Protein AF-Q2KKU0-F1 (afdb_monomer_lite)

Sequence (53 aa):
REIETDSEDVDMQAKLLLVAWQDREGTQATVESLVTALNAAGFSQIADSLNEA

InterPro domains:
  IPR000488 Death domain [PF00531] (2-52)
  IPR000488 Death domain [PS50017] (1-53)
  IPR011029 Death-like domain superfamily [G3DSA:1.10.533.10] (1-52)
  IPR011029 Death-like domain superfamily [SSF47986] (2-51)

Organism: Siniperca chuatsi (NCBI:txid119488)

Radius of gyration: 11.97 Å; chains: 1; bounding box: 23×28×29 Å

Structure (mmCIF, N/CA/C/O backbone):
data_AF-Q2KKU0-F1
#
_entry.id   AF-Q2KKU0-F1
#
loop_
_atom_site.group_PDB
_atom_site.id
_atom_site.type_symbol
_atom_site.label_atom_id
_atom_site.label_alt_id
_atom_site.label_comp_id
_atom_site.label_asym_id
_atom_site.label_entity_id
_atom_site.label_seq_id
_atom_site.pdbx_PDB_ins_code
_atom_site.Cartn_x
_atom_site.Cartn_y
_atom_site.Cartn_z
_atom_site.occupancy
_atom_site.B_iso_or_equiv
_atom_site.auth_seq_id
_atom_site.auth_comp_id
_atom_site.auth_asym_id
_atom_site.auth_atom_id
_atom_site.pdbx_PDB_model_num
ATOM 1 N N . ARG A 1 1 ? -3.928 -15.002 -8.956 1.00 45.47 1 ARG A N 1
ATOM 2 C CA . ARG A 1 1 ? -4.785 -14.165 -9.823 1.00 45.47 1 ARG A CA 1
ATOM 3 C C . ARG A 1 1 ? -3.903 -13.032 -10.300 1.00 45.47 1 ARG A C 1
ATOM 5 O O . ARG A 1 1 ? -3.582 -12.172 -9.493 1.00 45.47 1 ARG A O 1
ATOM 12 N N . GLU A 1 2 ? -3.418 -13.134 -11.529 1.00 53.06 2 GLU A N 1
ATOM 13 C CA . GLU A 1 2 ? -2.678 -12.072 -12.210 1.00 53.06 2 GLU A CA 1
ATOM 14 C C . GLU A 1 2 ? -3.705 -11.063 -12.730 1.00 53.06 2 GLU A C 1
ATOM 16 O O . GLU A 1 2 ? -4.746 -11.454 -13.257 1.00 53.06 2 GLU A O 1
ATOM 21 N N . ILE A 1 3 ? -3.470 -9.780 -12.473 1.00 53.75 3 ILE A N 1
ATOM 22 C CA . ILE A 1 3 ? -4.285 -8.686 -12.999 1.00 53.75 3 ILE A CA 1
ATOM 23 C C . ILE A 1 3 ? -3.628 -8.295 -14.325 1.00 53.75 3 ILE A C 1
ATOM 25 O O . ILE A 1 3 ? -2.835 -7.362 -14.379 1.00 53.75 3 ILE A O 1
ATOM 29 N N . GLU A 1 4 ? -3.888 -9.057 -15.384 1.00 54.75 4 GLU A N 1
ATOM 30 C CA . GLU A 1 4 ? -3.628 -8.580 -16.744 1.00 54.75 4 GLU A CA 1
ATOM 31 C C . GLU A 1 4 ? -4.750 -7.590 -17.069 1.00 54.75 4 GLU A C 1
ATOM 33 O O . GLU A 1 4 ? -5.916 -7.965 -17.191 1.00 54.75 4 GLU A O 1
ATOM 38 N N . THR A 1 5 ? -4.432 -6.297 -17.072 1.00 58.38 5 THR A N 1
ATOM 39 C CA . THR A 1 5 ? -5.391 -5.237 -17.399 1.00 58.38 5 THR A CA 1
ATOM 40 C C . THR A 1 5 ? -5.064 -4.710 -18.788 1.00 58.38 5 THR A C 1
ATOM 42 O O . THR A 1 5 ? -4.048 -4.050 -18.969 1.00 58.38 5 THR A O 1
ATOM 45 N N . ASP A 1 6 ? -5.949 -4.958 -19.757 1.00 62.12 6 ASP A N 1
ATOM 46 C CA . ASP A 1 6 ? -5.903 -4.444 -21.144 1.00 62.12 6 ASP A CA 1
ATOM 47 C C . ASP A 1 6 ? -6.045 -2.900 -21.248 1.00 62.12 6 ASP A C 1
ATOM 49 O O . ASP A 1 6 ? -6.435 -2.359 -22.280 1.00 62.12 6 ASP A O 1
ATOM 53 N N . SER A 1 7 ? -5.783 -2.159 -20.169 1.00 59.44 7 SER A N 1
ATOM 54 C CA . SER A 1 7 ? -5.919 -0.703 -20.090 1.00 59.44 7 SER A CA 1
ATOM 55 C C . SER A 1 7 ? -4.539 -0.063 -20.128 1.00 59.44 7 SER A C 1
ATOM 57 O O . SER A 1 7 ? -3.769 -0.270 -19.202 1.00 59.44 7 SER A O 1
ATOM 59 N N . GLU A 1 8 ? -4.229 0.754 -21.136 1.00 76.50 8 GLU A N 1
ATOM 60 C CA . GLU A 1 8 ? -2.968 1.523 -21.197 1.00 76.50 8 GLU A CA 1
ATOM 61 C C . GLU A 1 8 ? -2.909 2.669 -20.160 1.00 76.50 8 GLU A C 1
ATOM 63 O O . GLU A 1 8 ? -1.852 3.255 -19.932 1.00 76.50 8 GLU A O 1
ATOM 68 N N . ASP A 1 9 ? -4.038 2.990 -19.519 1.00 89.38 9 ASP A N 1
ATOM 69 C CA . ASP A 1 9 ? -4.140 4.022 -18.486 1.00 89.38 9 ASP A CA 1
ATOM 70 C C . ASP A 1 9 ? -3.629 3.507 -17.128 1.00 89.38 9 ASP A C 1
ATOM 72 O O . ASP A 1 9 ? -4.277 2.690 -16.464 1.00 89.38 9 ASP A O 1
ATOM 76 N N . VAL A 1 10 ? -2.462 4.012 -16.720 1.00 86.44 10 VAL A N 1
ATOM 77 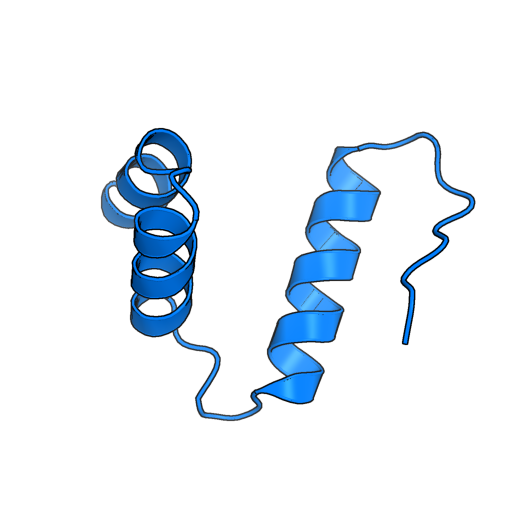C CA . VAL A 1 10 ? -1.773 3.662 -15.468 1.00 86.44 10 VAL A CA 1
ATOM 78 C C . VAL A 1 10 ? -2.589 4.048 -14.228 1.00 86.44 10 VAL A C 1
ATOM 80 O O . VAL A 1 10 ? -2.574 3.309 -13.242 1.00 86.44 10 VAL A O 1
ATOM 83 N N . ASP A 1 11 ? -3.355 5.140 -14.272 1.00 89.56 11 ASP A N 1
ATOM 84 C CA . ASP A 1 11 ? -4.193 5.562 -13.143 1.00 89.56 11 ASP A CA 1
ATOM 85 C C . ASP A 1 11 ? -5.376 4.603 -12.974 1.00 89.56 11 ASP A C 1
ATOM 87 O O . ASP A 1 11 ? -5.730 4.205 -11.857 1.00 89.56 11 ASP A O 1
ATOM 91 N N . MET A 1 12 ? -5.957 4.158 -14.092 1.00 90.69 12 MET A N 1
ATOM 92 C CA . MET A 1 12 ? -7.005 3.141 -14.077 1.00 90.69 12 MET A CA 1
ATOM 93 C C . MET A 1 12 ? -6.478 1.797 -13.558 1.00 90.69 12 MET A C 1
ATOM 95 O O . MET A 1 12 ? -7.146 1.150 -12.747 1.00 90.69 12 MET A O 1
ATOM 99 N N . GLN A 1 13 ? -5.270 1.388 -13.958 1.00 89.44 13 GLN A N 1
ATOM 100 C CA . GLN A 1 13 ? -4.629 0.175 -13.440 1.00 89.44 13 GLN A CA 1
ATOM 101 C C . GLN A 1 13 ? -4.384 0.260 -11.928 1.00 89.44 13 GLN A C 1
ATOM 103 O O . GLN A 1 13 ? -4.736 -0.667 -11.196 1.00 89.44 13 GLN A O 1
ATOM 108 N N . ALA A 1 14 ? -3.838 1.380 -11.443 1.00 90.00 14 ALA A N 1
ATOM 109 C CA . ALA A 1 14 ? -3.594 1.599 -10.020 1.00 90.00 14 ALA A CA 1
ATOM 110 C C . ALA A 1 14 ? -4.898 1.544 -9.209 1.00 90.00 14 ALA A C 1
ATOM 112 O O . ALA A 1 14 ? -4.964 0.896 -8.161 1.00 90.00 14 ALA A O 1
ATOM 113 N N . LYS A 1 15 ? -5.974 2.147 -9.728 1.00 92.44 15 LYS A N 1
ATOM 114 C CA . LYS A 1 15 ? -7.302 2.076 -9.113 1.00 92.44 15 LYS A CA 1
ATOM 115 C C . LYS A 1 15 ? -7.836 0.645 -9.058 1.00 92.44 15 LYS A C 1
ATOM 117 O O . LYS A 1 15 ? -8.313 0.220 -8.008 1.00 92.44 15 LYS A O 1
ATOM 122 N N . LEU A 1 16 ? -7.764 -0.104 -10.160 1.00 93.75 16 LEU A N 1
ATOM 123 C CA . LEU A 1 16 ? -8.232 -1.494 -10.208 1.00 93.75 16 LEU A CA 1
ATOM 124 C C . LEU A 1 16 ? -7.436 -2.401 -9.265 1.00 93.75 16 LEU A C 1
ATOM 126 O O . LEU A 1 16 ? -8.026 -3.257 -8.607 1.00 93.75 16 LEU A O 1
ATOM 130 N N . LEU A 1 17 ? -6.124 -2.184 -9.150 1.00 94.12 17 LEU A N 1
ATOM 131 C CA . LEU A 1 17 ? -5.276 -2.887 -8.191 1.00 94.12 17 LEU A CA 1
ATOM 132 C C . LEU A 1 17 ? -5.739 -2.637 -6.750 1.00 94.12 17 LEU A C 1
ATOM 134 O O . LEU A 1 17 ? -5.901 -3.593 -5.992 1.00 94.12 17 LEU A O 1
ATOM 138 N N . LEU A 1 18 ? -5.982 -1.375 -6.377 1.00 94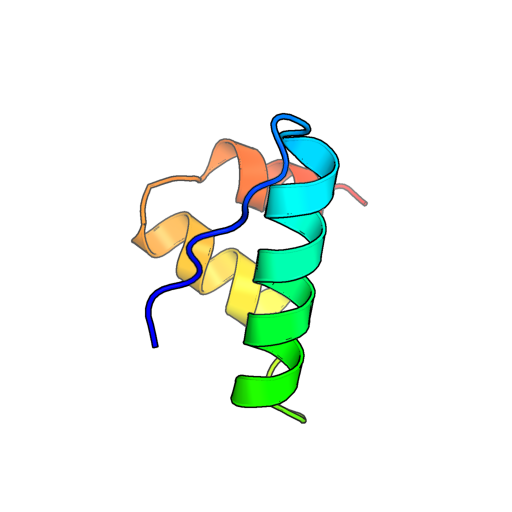.75 18 LEU A N 1
ATOM 139 C CA . LEU A 1 18 ? -6.440 -1.021 -5.030 1.00 94.75 18 LEU A CA 1
ATOM 140 C C . LEU A 1 18 ? -7.830 -1.590 -4.722 1.00 94.75 18 LEU A C 1
ATOM 142 O O . LEU A 1 18 ? -8.037 -2.096 -3.623 1.00 94.75 18 LEU A O 1
ATOM 146 N N . VAL A 1 19 ? -8.753 -1.581 -5.688 1.00 95.19 19 VAL A N 1
ATOM 147 C CA . VAL A 1 19 ? -10.077 -2.213 -5.537 1.00 95.19 19 VAL A CA 1
ATOM 148 C C . VAL A 1 19 ? -9.939 -3.721 -5.328 1.00 95.19 19 VAL A C 1
ATOM 150 O O . VAL A 1 19 ? -10.485 -4.262 -4.371 1.00 95.19 19 VAL A O 1
ATOM 153 N N . ALA A 1 20 ? -9.155 -4.404 -6.167 1.00 95.44 20 ALA A N 1
ATOM 154 C CA . ALA A 1 20 ? -8.939 -5.845 -6.039 1.00 95.44 20 ALA A CA 1
ATOM 155 C C . ALA A 1 20 ? -8.262 -6.221 -4.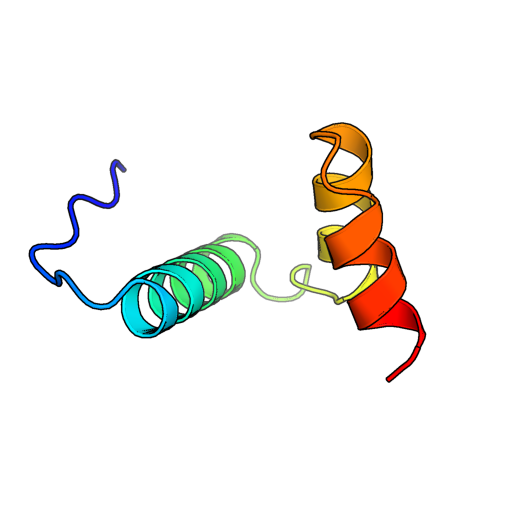709 1.00 95.44 20 ALA A C 1
ATOM 157 O O . ALA A 1 20 ? -8.543 -7.279 -4.141 1.00 95.44 20 ALA A O 1
ATOM 158 N N . TRP A 1 21 ? -7.372 -5.364 -4.207 1.00 95.56 21 TRP A N 1
ATOM 159 C CA . TRP A 1 21 ? -6.770 -5.511 -2.887 1.00 95.56 21 TRP A CA 1
ATOM 160 C C . TRP A 1 21 ? -7.800 -5.323 -1.761 1.00 95.56 21 TRP A C 1
ATOM 162 O O . TRP A 1 21 ? -7.877 -6.173 -0.876 1.00 95.56 21 TRP A O 1
ATOM 172 N N . GLN A 1 22 ? -8.642 -4.286 -1.822 1.00 96.25 22 GLN A N 1
ATOM 173 C CA . GLN A 1 22 ? -9.712 -4.057 -0.842 1.00 96.25 22 GLN A CA 1
ATOM 174 C C . GLN A 1 22 ? -10.709 -5.217 -0.790 1.00 96.25 22 GLN A C 1
ATOM 176 O O . GLN A 1 22 ? -11.043 -5.686 0.296 1.00 96.25 22 GLN A O 1
ATOM 181 N N . ASP A 1 23 ? -11.129 -5.732 -1.946 1.00 97.19 23 ASP A N 1
ATOM 182 C CA . ASP A 1 23 ? -12.031 -6.885 -2.033 1.00 97.19 23 ASP A CA 1
ATOM 183 C C . ASP A 1 23 ? -11.416 -8.149 -1.412 1.00 97.19 23 ASP A C 1
ATOM 185 O O . ASP A 1 23 ? -12.123 -8.984 -0.844 1.00 97.19 23 ASP A O 1
ATOM 189 N N . ARG A 1 24 ? -10.089 -8.300 -1.516 1.00 95.00 24 ARG A N 1
ATOM 190 C CA . ARG A 1 24 ? -9.351 -9.438 -0.960 1.00 95.00 24 ARG A CA 1
ATOM 191 C C . ARG A 1 24 ? -9.193 -9.347 0.559 1.00 95.00 24 ARG A C 1
ATOM 193 O O . ARG A 1 24 ? -9.372 -10.358 1.233 1.00 95.00 24 ARG A O 1
ATOM 200 N N . GLU A 1 25 ? -8.816 -8.183 1.078 1.00 94.69 25 GLU A N 1
ATOM 201 C CA . GLU A 1 25 ? -8.516 -7.983 2.505 1.00 94.69 25 GLU A CA 1
ATOM 202 C C . GLU A 1 25 ? -9.773 -7.655 3.337 1.00 94.69 25 GLU A C 1
ATOM 204 O O . GLU A 1 25 ? -9.799 -7.836 4.559 1.00 94.69 25 GLU A O 1
ATOM 209 N N . GLY A 1 26 ? -10.846 -7.193 2.690 1.00 96.00 26 GLY A N 1
ATOM 210 C CA . GLY A 1 26 ? -12.119 -6.879 3.329 1.00 96.00 26 GLY A CA 1
ATOM 211 C C . GLY A 1 26 ? -11.968 -5.817 4.419 1.00 96.00 26 GLY A C 1
ATOM 212 O O . GLY A 1 26 ? -11.441 -4.733 4.190 1.00 96.00 26 GLY A O 1
ATOM 213 N N . THR A 1 27 ? -12.416 -6.122 5.639 1.00 94.19 27 THR A N 1
ATOM 214 C CA . THR A 1 27 ? -12.354 -5.175 6.769 1.00 94.19 27 THR A CA 1
ATOM 215 C C . THR A 1 27 ? -10.934 -4.860 7.237 1.00 94.19 27 THR A C 1
ATOM 217 O O . THR A 1 27 ? -10.753 -3.903 7.985 1.00 94.19 27 THR A O 1
ATOM 220 N N . GLN A 1 28 ? -9.936 -5.646 6.823 1.00 94.38 28 GLN A N 1
ATOM 221 C CA . GLN A 1 28 ? -8.528 -5.389 7.128 1.00 94.38 28 GLN A CA 1
ATOM 222 C C . GLN A 1 28 ? -7.868 -4.429 6.130 1.00 94.38 28 GLN A C 1
ATOM 224 O O . GLN A 1 28 ? -6.743 -4.007 6.375 1.00 94.38 28 GLN A O 1
ATOM 229 N N . ALA A 1 29 ? -8.557 -4.046 5.047 1.00 95.81 29 ALA A N 1
ATOM 230 C CA . ALA A 1 29 ? -8.066 -3.114 4.035 1.00 95.81 29 ALA A CA 1
ATOM 231 C C . ALA A 1 29 ? -8.034 -1.659 4.549 1.00 95.81 29 ALA A C 1
ATOM 233 O O . ALA A 1 29 ? -8.774 -0.790 4.084 1.00 95.81 29 ALA A O 1
ATOM 234 N N . THR A 1 30 ? -7.197 -1.382 5.548 1.00 95.69 30 THR A N 1
ATOM 235 C CA . THR A 1 30 ? -7.041 -0.051 6.149 1.00 95.69 30 THR A CA 1
ATOM 236 C C . THR A 1 30 ? -5.895 0.719 5.501 1.00 95.69 30 THR A C 1
ATOM 238 O O . THR A 1 30 ? -4.954 0.123 4.972 1.00 95.69 30 THR A O 1
ATOM 241 N N . VAL A 1 31 ? -5.924 2.052 5.598 1.00 94.31 31 VAL A N 1
ATOM 242 C CA . VAL A 1 31 ? -4.811 2.907 5.146 1.00 94.31 31 VAL A CA 1
ATOM 243 C C . VAL A 1 31 ? -3.497 2.512 5.833 1.00 94.31 31 VAL A C 1
ATOM 245 O O . VAL A 1 31 ? -2.475 2.398 5.169 1.00 94.31 31 VAL A O 1
ATOM 248 N N . GLU A 1 32 ? -3.531 2.193 7.130 1.00 95.25 32 GLU A N 1
ATOM 249 C CA . GLU A 1 32 ? -2.363 1.729 7.894 1.00 95.25 32 GLU A CA 1
ATOM 250 C C . GLU A 1 32 ? -1.766 0.427 7.333 1.00 95.25 32 GLU A C 1
ATOM 252 O O . GLU A 1 32 ? -0.546 0.311 7.172 1.00 95.25 32 GLU A O 1
ATOM 257 N N . SER A 1 33 ? -2.617 -0.545 6.984 1.00 95.50 33 SER A N 1
ATOM 258 C CA . SER A 1 33 ? -2.169 -1.807 6.382 1.00 95.50 33 SER A CA 1
ATOM 259 C C . SER A 1 33 ? -1.532 -1.586 5.003 1.00 95.50 33 SER A C 1
ATOM 261 O O . SER A 1 33 ? -0.498 -2.185 4.696 1.00 95.50 33 SER A O 1
ATOM 263 N N . LEU A 1 34 ? -2.087 -0.663 4.206 1.00 95.69 34 LEU A N 1
ATOM 264 C CA . LEU A 1 34 ? -1.561 -0.292 2.894 1.00 95.69 34 LEU A CA 1
ATOM 265 C C . LEU A 1 34 ? -0.215 0.434 3.012 1.00 95.69 34 LEU A C 1
ATOM 267 O O . LEU A 1 34 ? 0.738 0.064 2.333 1.00 95.69 34 LEU A O 1
ATOM 271 N N . VAL A 1 35 ? -0.107 1.413 3.912 1.00 96.06 35 VAL A N 1
ATOM 272 C CA . VAL A 1 35 ? 1.136 2.146 4.212 1.00 96.06 35 VAL A CA 1
ATOM 273 C C . VAL A 1 35 ? 2.237 1.191 4.675 1.00 96.06 35 VAL A C 1
ATOM 275 O O . VAL A 1 35 ? 3.375 1.281 4.212 1.00 96.06 35 VAL A O 1
ATOM 278 N N . THR A 1 36 ? 1.907 0.232 5.542 1.00 96.25 36 THR A N 1
ATOM 279 C CA . THR A 1 36 ? 2.857 -0.790 6.009 1.00 96.25 36 THR A CA 1
ATOM 280 C C . THR A 1 36 ? 3.369 -1.647 4.851 1.00 96.25 36 THR A C 1
ATOM 282 O O . THR A 1 36 ? 4.577 -1.859 4.725 1.00 96.25 36 THR A O 1
ATOM 285 N N . ALA A 1 37 ? 2.473 -2.105 3.972 1.00 95.44 37 ALA A N 1
ATOM 286 C CA . ALA A 1 37 ? 2.837 -2.907 2.808 1.00 95.44 37 ALA A CA 1
ATOM 287 C C . ALA A 1 37 ? 3.683 -2.118 1.793 1.00 95.44 37 ALA A C 1
ATOM 289 O O . ALA A 1 37 ? 4.680 -2.639 1.292 1.00 95.44 37 ALA A O 1
ATOM 290 N N . LEU A 1 38 ? 3.332 -0.854 1.528 1.00 96.06 38 LEU A N 1
ATOM 291 C CA . LEU A 1 38 ? 4.091 0.037 0.647 1.00 96.06 38 LEU A CA 1
ATOM 292 C C . LEU A 1 38 ? 5.511 0.270 1.174 1.00 96.06 38 LEU A C 1
ATOM 294 O O . LEU A 1 38 ? 6.468 0.139 0.413 1.00 96.06 38 LEU A O 1
ATOM 298 N N . ASN A 1 39 ? 5.667 0.528 2.475 1.00 97.19 39 ASN A N 1
ATOM 299 C CA . ASN A 1 39 ? 6.981 0.662 3.104 1.00 97.19 39 ASN A CA 1
ATOM 300 C C . ASN A 1 39 ? 7.805 -0.631 3.016 1.00 97.19 39 ASN A C 1
ATOM 302 O O . ASN A 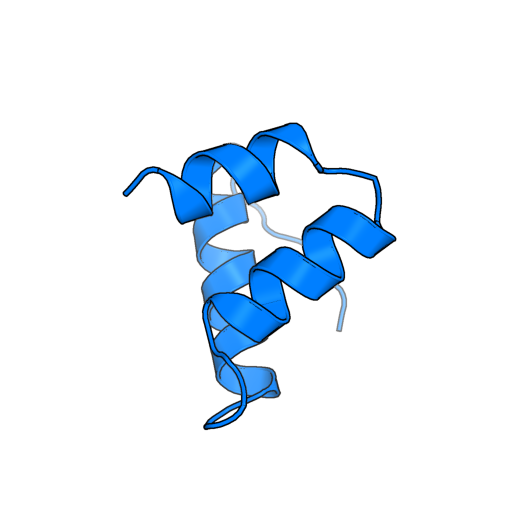1 39 ? 8.979 -0.585 2.650 1.00 97.19 39 ASN A O 1
ATOM 306 N N . ALA A 1 40 ? 7.196 -1.790 3.283 1.00 97.00 40 ALA A N 1
ATOM 307 C CA . ALA A 1 40 ? 7.870 -3.087 3.179 1.00 97.00 40 ALA A CA 1
ATOM 308 C C . ALA A 1 40 ? 8.323 -3.416 1.743 1.00 97.00 40 ALA A C 1
ATOM 310 O O . ALA A 1 40 ? 9.336 -4.087 1.555 1.00 97.00 40 ALA A O 1
ATOM 311 N N . ALA A 1 41 ? 7.597 -2.925 0.737 1.00 95.50 41 ALA A N 1
ATOM 312 C CA . ALA A 1 41 ? 7.927 -3.083 -0.677 1.00 95.50 41 ALA A CA 1
ATOM 313 C C . ALA A 1 41 ? 8.897 -2.008 -1.216 1.00 95.50 41 ALA A C 1
ATOM 315 O O . ALA A 1 41 ? 9.284 -2.073 -2.381 1.00 95.50 41 ALA A O 1
ATOM 316 N N . GLY A 1 42 ? 9.308 -1.037 -0.392 1.00 97.12 42 GLY A N 1
ATOM 317 C CA . GLY A 1 42 ? 10.234 0.032 -0.783 1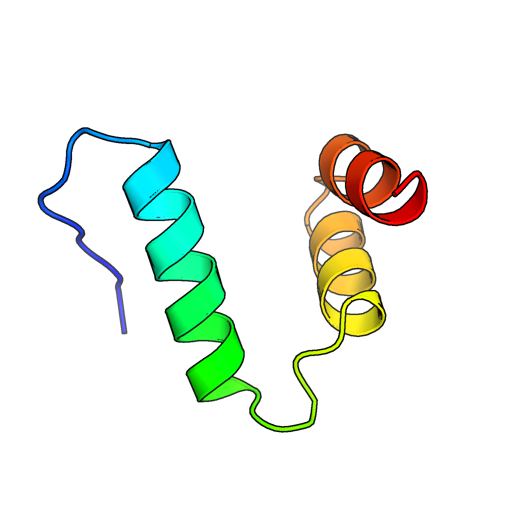.00 97.12 42 GLY A CA 1
ATOM 318 C C . GLY A 1 42 ? 9.581 1.237 -1.472 1.00 97.12 42 GLY A C 1
ATOM 319 O O . GLY A 1 42 ? 10.288 2.093 -1.996 1.00 97.12 42 GLY A O 1
ATOM 320 N N . PHE A 1 43 ? 8.251 1.348 -1.448 1.00 95.88 43 PHE A N 1
ATOM 321 C CA . PHE A 1 43 ? 7.493 2.477 -2.000 1.00 95.88 43 PHE A CA 1
ATOM 322 C C . PHE A 1 43 ? 7.245 3.579 -0.957 1.00 95.88 43 PHE A C 1
ATOM 324 O O . PHE A 1 43 ? 6.131 4.093 -0.837 1.00 95.88 43 PHE A O 1
ATOM 331 N N . SER A 1 44 ? 8.273 3.952 -0.189 1.00 94.94 44 SER A N 1
ATOM 332 C CA . SER A 1 44 ? 8.134 4.880 0.945 1.00 94.94 44 SER A CA 1
ATOM 333 C C . SER A 1 44 ? 7.563 6.244 0.544 1.00 94.94 44 SER A C 1
ATOM 335 O O . SER A 1 44 ? 6.695 6.756 1.231 1.00 94.94 44 SER A O 1
ATOM 337 N N . GLN A 1 45 ? 7.930 6.785 -0.623 1.00 95.75 45 GLN A N 1
ATOM 338 C CA . GLN A 1 45 ? 7.394 8.066 -1.108 1.00 95.75 45 GLN A CA 1
ATOM 339 C C . GLN A 1 45 ? 5.864 8.046 -1.306 1.00 95.75 45 GLN A C 1
ATOM 341 O O . GLN A 1 45 ? 5.183 9.042 -1.054 1.00 95.75 45 GLN A O 1
ATOM 346 N N . ILE A 1 46 ? 5.314 6.914 -1.759 1.00 93.62 46 ILE A N 1
ATOM 347 C CA . ILE A 1 46 ? 3.863 6.740 -1.921 1.00 93.62 46 ILE A CA 1
ATOM 348 C C . ILE A 1 46 ? 3.211 6.611 -0.542 1.00 93.62 46 ILE A C 1
ATOM 350 O O . ILE A 1 46 ? 2.169 7.212 -0.297 1.00 93.62 46 ILE A O 1
ATOM 354 N N . ALA A 1 47 ? 3.841 5.862 0.366 1.00 95.12 47 ALA A N 1
ATOM 355 C CA . ALA A 1 47 ? 3.375 5.708 1.739 1.00 95.12 47 ALA A CA 1
ATOM 356 C C . ALA A 1 47 ? 3.335 7.052 2.493 1.00 95.12 47 ALA A C 1
ATOM 358 O O . ALA A 1 47 ? 2.352 7.339 3.172 1.00 95.12 47 ALA A O 1
ATOM 359 N N . ASP A 1 48 ? 4.357 7.892 2.321 1.00 94.81 48 ASP A N 1
ATOM 360 C CA . ASP A 1 48 ? 4.435 9.229 2.914 1.00 94.81 48 ASP A CA 1
ATOM 361 C C . ASP A 1 48 ? 3.315 10.133 2.381 1.00 94.81 48 ASP A C 1
ATOM 363 O O . ASP A 1 48 ? 2.595 10.755 3.159 1.00 94.81 48 ASP A O 1
ATOM 367 N N . SER A 1 49 ? 3.074 10.109 1.065 1.00 93.69 49 SER A N 1
ATOM 368 C CA . SER A 1 49 ? 2.006 10.896 0.428 1.00 93.69 49 SER A CA 1
ATOM 369 C C . SER A 1 49 ? 0.601 10.524 0.927 1.00 93.69 49 SER A C 1
ATOM 371 O O . SER A 1 49 ? -0.293 11.364 0.929 1.00 93.69 49 SER A O 1
ATOM 373 N N . LEU A 1 50 ? 0.388 9.272 1.351 1.00 89.31 50 LEU A N 1
ATOM 374 C CA . LEU A 1 50 ? -0.882 8.814 1.930 1.00 89.31 50 LEU A CA 1
ATOM 375 C C . LEU A 1 50 ? -1.073 9.249 3.391 1.00 89.31 50 LEU A C 1
ATOM 377 O O . LEU A 1 50 ? -2.212 9.322 3.842 1.00 89.31 50 LEU A O 1
ATOM 381 N N . ASN A 1 51 ? 0.011 9.521 4.123 1.00 84.06 51 ASN A N 1
ATOM 382 C CA . ASN A 1 51 ? -0.033 9.983 5.515 1.00 84.06 51 ASN A CA 1
ATOM 383 C C . ASN A 1 51 ? -0.169 11.509 5.642 1.00 84.06 51 ASN A C 1
ATOM 385 O O . ASN A 1 51 ? -0.521 12.000 6.713 1.00 84.06 51 ASN A O 1
ATOM 389 N N . GLU A 1 52 ? 0.137 12.259 4.581 1.00 78.56 52 GLU A N 1
ATOM 390 C CA . GLU A 1 52 ? 0.019 13.724 4.543 1.00 78.56 52 GLU A CA 1
ATOM 391 C C . GLU A 1 52 ? -1.399 14.227 4.191 1.00 78.56 52 GLU A C 1
ATOM 393 O O . GLU A 1 52 ? -1.639 15.436 4.235 1.00 78.56 52 GLU A O 1
ATOM 398 N N . ALA A 1 53 ? -2.325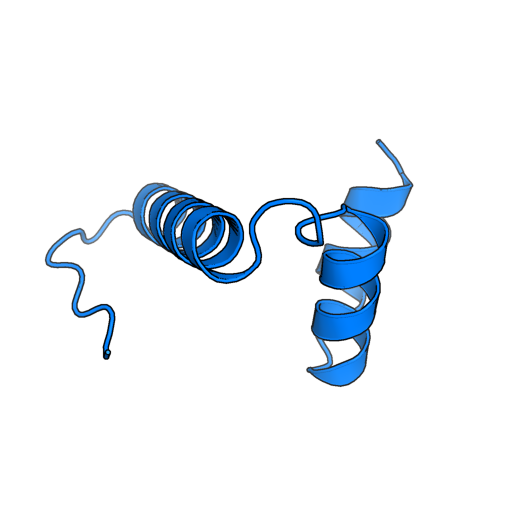 13.322 3.848 1.00 55.94 53 ALA A N 1
ATOM 399 C CA . ALA A 1 53 ? -3.716 13.613 3.475 1.00 55.94 53 ALA A CA 1
ATOM 400 C C . ALA A 1 53 ? -4.678 13.582 4.675 1.00 55.94 53 ALA A C 1
ATOM 402 O O . ALA A 1 53 ? -5.587 14.447 4.711 1.00 55.94 53 ALA A O 1
#

Foldseek 3Di:
DDPPDPDPDPVVVVVVVLVVVCVVCPPNSDLVVVLVVCVVVVVNVVSVVSVVD

Secondary structure (DSSP, 8-state):
---------HHHHHHHHHHHHHHHHGGG--HHHHHHHHHHTT-HHHHHHHH--

pLDDT: mean 87.59, std 14.31, range [45.47, 97.19]